Protein AF-A0A917AX18-F1 (afdb_monomer_lite)

Radius of gyration: 13.67 Å; chains: 1; bounding box: 32×25×32 Å

Structure (mmCIF, N/CA/C/O backbone):
data_AF-A0A917AX18-F1
#
_entry.id   AF-A0A917AX18-F1
#
loop_
_atom_site.group_PDB
_atom_site.id
_atom_site.type_symbol
_atom_site.label_atom_id
_atom_site.label_alt_id
_atom_site.label_comp_id
_atom_site.label_asym_id
_atom_site.label_entity_id
_atom_site.label_seq_id
_atom_site.pdbx_PDB_ins_code
_atom_site.Cartn_x
_atom_site.Cartn_y
_atom_site.Cartn_z
_atom_site.occupancy
_atom_site.B_iso_or_equiv
_atom_site.auth_seq_id
_atom_site.auth_comp_id
_atom_site.auth_asym_id
_atom_site.auth_atom_id
_atom_site.pdbx_PDB_model_num
ATOM 1 N N . MET A 1 1 ? 13.151 0.127 11.389 1.00 49.47 1 MET A N 1
ATOM 2 C CA . MET A 1 1 ? 13.044 1.470 10.791 1.00 49.47 1 MET A CA 1
ATOM 3 C C . MET A 1 1 ? 11.784 2.103 11.354 1.00 49.47 1 MET A C 1
ATOM 5 O O . MET A 1 1 ? 10.731 1.496 11.215 1.00 49.47 1 MET A O 1
ATOM 9 N N . SER A 1 2 ? 11.887 3.223 12.066 1.00 57.81 2 SER A N 1
ATOM 10 C CA . SER A 1 2 ? 10.723 4.043 12.416 1.00 57.81 2 SER A CA 1
ATOM 11 C C . SER A 1 2 ? 10.463 4.953 11.222 1.00 57.81 2 SER A C 1
ATOM 13 O O . SER A 1 2 ? 11.259 5.850 10.968 1.00 57.81 2 SER A O 1
ATOM 15 N N . MET A 1 3 ? 9.434 4.658 10.434 1.00 66.50 3 MET A N 1
ATOM 16 C CA . MET A 1 3 ? 9.002 5.548 9.361 1.00 66.50 3 MET A CA 1
ATOM 17 C C . MET A 1 3 ? 7.853 6.384 9.906 1.00 66.50 3 MET A C 1
ATOM 19 O O . MET A 1 3 ? 6.849 5.810 10.328 1.00 66.50 3 MET A O 1
ATOM 23 N N . LEU A 1 4 ? 8.004 7.706 9.905 1.00 73.38 4 LEU A N 1
ATOM 24 C CA . LEU A 1 4 ? 6.905 8.604 10.225 1.00 73.38 4 LEU A CA 1
ATOM 25 C C . LEU A 1 4 ? 6.156 8.943 8.929 1.00 73.38 4 LEU A C 1
ATOM 27 O O . LEU A 1 4 ? 6.739 9.383 7.938 1.00 73.38 4 LEU A O 1
ATOM 31 N N . ILE A 1 5 ? 4.842 8.738 8.925 1.00 79.06 5 ILE A N 1
ATOM 32 C CA . ILE A 1 5 ? 3.928 9.195 7.872 1.00 79.06 5 ILE A CA 1
ATOM 33 C C . ILE A 1 5 ? 4.029 10.713 7.698 1.00 79.06 5 ILE A C 1
ATOM 35 O O . ILE A 1 5 ? 3.844 11.226 6.587 1.00 79.06 5 ILE A O 1
ATOM 39 N N . SER A 1 6 ? 4.352 11.439 8.771 1.00 80.00 6 SER A N 1
ATOM 40 C CA . SER A 1 6 ? 4.592 12.876 8.729 1.00 80.00 6 SER A CA 1
ATOM 41 C C . SER A 1 6 ? 5.839 13.294 7.945 1.00 80.00 6 SER A C 1
ATOM 43 O O . SER A 1 6 ? 5.830 14.406 7.414 1.00 80.00 6 SER A O 1
ATOM 45 N N . GLU A 1 7 ? 6.833 12.421 7.777 1.00 79.69 7 GLU A N 1
ATOM 46 C CA . GLU A 1 7 ? 8.067 12.692 7.020 1.00 79.69 7 GLU A CA 1
ATOM 47 C C . GLU A 1 7 ? 7.918 12.470 5.506 1.00 79.69 7 GLU A C 1
ATOM 49 O O . GLU A 1 7 ? 8.777 12.876 4.722 1.00 79.69 7 GLU A O 1
ATOM 54 N N . ILE A 1 8 ? 6.825 11.841 5.064 1.00 78.06 8 ILE A N 1
ATOM 55 C CA . ILE A 1 8 ? 6.594 11.565 3.645 1.00 78.06 8 ILE A CA 1
ATOM 56 C C . ILE A 1 8 ? 6.039 12.821 2.957 1.00 78.06 8 ILE A C 1
ATOM 58 O O . ILE A 1 8 ? 4.964 13.323 3.296 1.00 78.06 8 ILE A O 1
ATOM 62 N N . GLU A 1 9 ? 6.746 13.313 1.936 1.00 76.19 9 GLU A N 1
ATOM 63 C CA . GLU A 1 9 ? 6.249 14.381 1.059 1.00 76.19 9 GLU A CA 1
ATOM 64 C C . GLU A 1 9 ? 5.254 13.804 0.044 1.00 76.19 9 GLU A C 1
ATOM 66 O O . GLU A 1 9 ? 5.641 13.306 -1.016 1.00 76.19 9 GLU A O 1
ATOM 71 N N . TRP A 1 10 ? 3.967 13.848 0.385 1.00 75.25 10 TRP A N 1
ATOM 72 C CA . TRP A 1 10 ? 2.870 13.405 -0.477 1.00 75.25 10 TRP A CA 1
ATOM 73 C C . TRP A 1 10 ? 2.536 14.453 -1.553 1.00 75.25 10 TRP A C 1
ATOM 75 O O . TRP A 1 10 ? 2.221 15.595 -1.226 1.00 75.25 10 TRP A O 1
ATOM 85 N N . ILE A 1 11 ? 2.547 14.058 -2.828 1.00 66.88 11 ILE A N 1
ATOM 86 C CA . ILE A 1 11 ? 2.101 14.868 -3.976 1.00 66.88 11 ILE A CA 1
ATOM 87 C C . ILE A 1 11 ? 0.585 14.758 -4.159 1.00 66.88 11 ILE A C 1
ATOM 89 O O . ILE A 1 11 ? -0.102 15.755 -4.358 1.00 66.88 11 ILE A O 1
ATOM 93 N N . GLU A 1 12 ? 0.060 13.537 -4.088 1.00 69.62 12 GLU A N 1
ATOM 94 C CA . GLU A 1 12 ? -1.373 13.248 -4.127 1.00 69.62 12 GLU A CA 1
ATOM 95 C C . GLU A 1 12 ? -1.687 12.399 -2.898 1.00 69.62 12 GLU A C 1
ATOM 97 O O . GLU A 1 12 ? -1.003 11.404 -2.639 1.00 69.62 12 GLU A O 1
ATOM 102 N N . LYS A 1 13 ? -2.685 12.823 -2.117 1.00 71.94 13 LYS A N 1
ATOM 103 C CA . LYS A 1 13 ? -3.107 12.137 -0.896 1.00 71.94 13 LYS A CA 1
ATOM 104 C C . LYS A 1 13 ? -4.626 12.021 -0.825 1.00 71.94 13 LYS A C 1
ATOM 106 O O . LYS A 1 13 ? -5.345 12.971 -1.125 1.00 71.94 13 LYS A O 1
ATOM 111 N N . SER A 1 14 ? -5.115 10.865 -0.392 1.00 77.56 14 SER A N 1
ATOM 112 C CA . SER A 1 14 ? -6.502 10.703 0.055 1.00 77.56 14 SER A CA 1
ATOM 113 C C . SER A 1 14 ? -6.660 11.162 1.507 1.00 77.56 14 SER A C 1
ATOM 115 O O . SER A 1 14 ? -5.680 11.159 2.252 1.00 77.56 14 SER A O 1
ATOM 117 N N . SER A 1 15 ? -7.893 11.455 1.936 1.00 80.38 15 SER A N 1
ATOM 118 C CA . SER A 1 15 ? -8.216 11.864 3.318 1.00 80.38 15 SER A CA 1
ATOM 119 C C . SER A 1 15 ? -7.654 10.922 4.389 1.00 80.38 15 SER A C 1
ATOM 121 O O . SER A 1 15 ? -7.254 11.379 5.453 1.00 80.38 15 SER A O 1
ATOM 123 N N . VAL A 1 16 ? -7.516 9.629 4.070 1.00 81.56 16 VAL A N 1
ATOM 124 C CA . VAL A 1 16 ? -6.942 8.619 4.972 1.00 81.56 16 VAL A CA 1
ATOM 125 C C . VAL A 1 16 ? -5.525 8.959 5.445 1.00 81.56 16 VAL A C 1
ATOM 127 O O . VAL A 1 16 ? -5.147 8.609 6.553 1.00 81.56 16 VAL A O 1
ATOM 130 N N . VAL A 1 17 ? -4.717 9.656 4.637 1.00 81.06 17 VAL A N 1
ATOM 131 C CA . VAL A 1 17 ? -3.358 10.042 5.054 1.00 81.06 17 VAL A CA 1
ATOM 132 C C . VAL A 1 17 ? -3.396 11.157 6.082 1.00 81.06 17 VAL A C 1
ATOM 134 O O . VAL A 1 17 ? -2.566 11.172 6.984 1.00 81.06 17 VAL A O 1
ATOM 137 N N . ASP A 1 18 ? -4.359 12.069 5.980 1.00 82.56 18 ASP A N 1
ATOM 138 C CA . ASP A 1 18 ? -4.528 13.114 6.984 1.00 82.56 18 ASP A CA 1
ATOM 139 C C . ASP A 1 18 ? -5.019 12.527 8.313 1.00 82.56 18 ASP A C 1
ATOM 141 O O . ASP A 1 18 ? -4.520 12.917 9.367 1.00 82.56 18 ASP A O 1
ATOM 145 N N . GLU A 1 19 ? -5.899 11.525 8.266 1.00 82.31 19 GLU A N 1
ATOM 146 C CA . GLU A 1 19 ? -6.319 10.755 9.445 1.00 82.31 19 GLU A CA 1
ATOM 147 C C . GLU A 1 19 ? -5.138 10.006 10.087 1.00 82.31 19 GLU A C 1
ATOM 149 O O . GLU A 1 19 ? -4.932 10.103 11.298 1.00 82.31 19 GLU A O 1
ATOM 154 N N . LEU A 1 20 ? -4.312 9.331 9.276 1.00 84.00 20 LEU A N 1
ATOM 155 C CA . LEU A 1 20 ? -3.107 8.642 9.750 1.00 84.00 20 LEU A CA 1
ATOM 156 C C . LEU A 1 20 ? -2.094 9.613 10.373 1.00 84.00 20 LEU A C 1
ATOM 158 O O . LEU A 1 20 ? -1.510 9.293 11.402 1.00 84.00 20 LEU A O 1
ATOM 162 N N . ARG A 1 21 ? -1.906 10.813 9.806 1.00 83.38 21 ARG A N 1
ATOM 163 C CA . ARG A 1 21 ? -1.004 11.834 10.376 1.00 83.38 21 ARG A CA 1
ATOM 164 C C . ARG A 1 21 ? -1.503 12.374 11.711 1.00 83.38 21 ARG A C 1
ATOM 166 O O . ARG A 1 21 ? -0.708 12.555 12.623 1.00 83.38 21 ARG A O 1
ATOM 173 N N . GLN A 1 22 ? -2.803 12.635 11.842 1.00 85.88 22 GLN A N 1
ATOM 174 C CA . GLN A 1 22 ? -3.377 13.168 13.085 1.00 85.88 22 GLN A CA 1
ATOM 175 C C . GLN A 1 22 ? -3.275 12.193 14.259 1.00 85.88 22 GLN A C 1
ATOM 177 O O . GLN A 1 22 ? -3.286 12.614 15.412 1.00 85.88 22 GLN A O 1
ATOM 182 N N . ARG A 1 23 ? -3.199 10.894 13.967 1.00 85.81 23 ARG A N 1
ATOM 183 C CA . ARG A 1 23 ? -3.172 9.823 14.964 1.00 85.81 23 ARG A CA 1
ATOM 184 C C . ARG A 1 23 ? -1.870 9.021 14.918 1.00 85.81 23 ARG A C 1
ATOM 186 O O . ARG A 1 23 ? -1.844 7.879 15.365 1.00 85.81 23 ARG A O 1
ATOM 193 N N . GLU A 1 24 ? -0.800 9.610 14.384 1.00 84.69 24 GLU A N 1
ATOM 194 C CA . GLU A 1 24 ? 0.480 8.939 14.131 1.00 84.69 24 GLU A CA 1
ATOM 195 C C . GLU A 1 24 ? 1.068 8.277 15.389 1.00 84.69 24 GLU A C 1
ATOM 197 O O . GLU A 1 24 ? 1.563 7.155 15.319 1.00 84.69 24 GLU A O 1
ATOM 202 N N . GLU A 1 25 ? 0.922 8.913 16.555 1.00 85.56 25 GLU A N 1
ATOM 203 C CA . GLU A 1 25 ? 1.379 8.383 17.851 1.00 85.56 25 GLU A CA 1
ATOM 204 C C . GLU A 1 25 ? 0.648 7.101 18.290 1.00 85.56 25 GLU A C 1
ATOM 206 O O . GLU A 1 25 ? 1.159 6.345 19.115 1.00 85.56 25 GLU A O 1
ATOM 211 N N . HIS A 1 26 ? -0.534 6.831 17.730 1.00 87.88 26 HIS A N 1
ATOM 212 C CA . HIS A 1 26 ? -1.333 5.636 18.011 1.00 87.88 26 HIS A CA 1
ATOM 213 C C . HIS A 1 26 ? -1.151 4.531 16.963 1.00 87.88 26 HIS A C 1
ATOM 215 O O . HIS A 1 26 ? -1.773 3.472 17.077 1.00 87.88 26 HIS A O 1
ATOM 221 N N . ILE A 1 27 ? -0.321 4.750 15.938 1.00 88.31 27 ILE A N 1
ATOM 222 C CA . ILE A 1 27 ? -0.072 3.747 14.905 1.00 88.31 27 ILE A CA 1
ATOM 223 C C . ILE A 1 27 ? 0.865 2.672 15.453 1.00 88.31 27 ILE A C 1
ATOM 225 O O . ILE A 1 27 ? 2.024 2.921 15.783 1.00 88.31 27 ILE A O 1
ATOM 229 N N . ILE A 1 28 ? 0.383 1.431 15.463 1.00 88.12 28 ILE A N 1
ATOM 230 C CA . ILE A 1 28 ? 1.209 0.262 15.753 1.00 88.12 28 ILE A CA 1
ATOM 231 C C . ILE A 1 28 ? 1.763 -0.275 14.436 1.00 88.12 28 ILE A C 1
ATOM 233 O O . ILE A 1 28 ? 1.017 -0.671 13.536 1.00 88.12 28 ILE A O 1
ATOM 237 N N . ILE A 1 29 ? 3.089 -0.308 14.332 1.00 86.31 29 ILE A N 1
ATOM 238 C CA . ILE A 1 29 ? 3.798 -0.809 13.156 1.00 86.31 29 ILE A CA 1
ATOM 239 C C . ILE A 1 29 ? 4.155 -2.284 13.351 1.00 86.31 29 ILE A C 1
ATOM 241 O O . ILE A 1 29 ? 4.877 -2.644 14.280 1.00 86.31 29 ILE A O 1
ATOM 245 N N . HIS A 1 30 ? 3.710 -3.133 12.424 1.00 85.62 30 HIS A N 1
ATOM 246 C CA . HIS A 1 30 ? 4.133 -4.526 12.340 1.00 85.62 30 HIS A CA 1
ATOM 247 C C . HIS A 1 30 ? 4.993 -4.754 11.090 1.00 85.62 30 HIS A C 1
ATOM 249 O O . HIS A 1 30 ? 4.552 -4.446 9.974 1.00 85.62 30 HIS A O 1
ATOM 255 N N . PRO A 1 31 ? 6.200 -5.332 1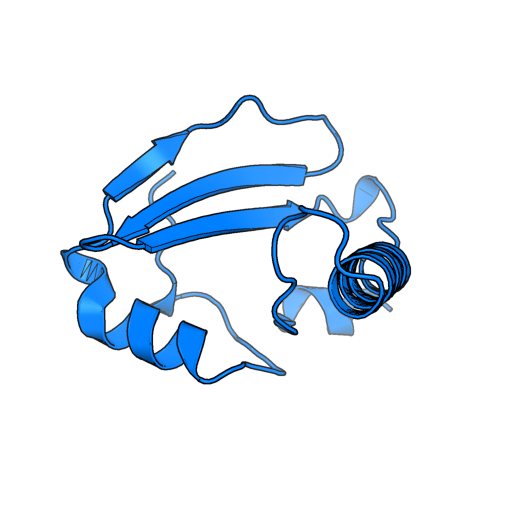1.238 1.00 78.88 31 PRO A N 1
ATOM 256 C CA . PRO A 1 31 ? 6.989 -5.743 10.089 1.00 78.88 31 PRO A CA 1
ATOM 257 C C . PRO A 1 31 ? 6.253 -6.853 9.333 1.00 78.88 31 PRO A C 1
ATOM 259 O O . PRO A 1 31 ? 5.689 -7.766 9.942 1.00 78.88 31 PRO A O 1
ATOM 262 N N . MET A 1 32 ? 6.264 -6.786 8.005 1.00 82.81 32 MET A N 1
ATOM 263 C CA . MET A 1 32 ? 5.765 -7.864 7.154 1.00 82.81 32 MET A CA 1
ATOM 264 C C . MET A 1 32 ? 6.920 -8.557 6.437 1.00 82.81 32 MET A C 1
ATOM 266 O O . MET A 1 32 ? 8.009 -8.003 6.289 1.00 82.81 32 MET A O 1
ATOM 270 N N . ILE A 1 33 ? 6.671 -9.782 5.966 1.00 77.06 33 ILE A N 1
ATOM 271 C CA . ILE A 1 33 ? 7.578 -10.441 5.025 1.00 77.06 33 ILE A CA 1
ATOM 272 C C . ILE A 1 33 ? 7.605 -9.583 3.759 1.00 77.06 33 ILE A C 1
ATOM 274 O O . ILE A 1 33 ? 6.593 -9.443 3.071 1.00 77.06 33 ILE A O 1
ATOM 278 N N . GLN A 1 34 ? 8.761 -8.990 3.488 1.00 77.06 34 GLN A N 1
ATOM 279 C CA . GLN A 1 34 ? 8.986 -8.130 2.336 1.00 77.06 34 GLN A CA 1
ATOM 280 C C . GLN A 1 34 ? 9.657 -8.902 1.200 1.00 77.06 34 GLN A C 1
ATOM 282 O O . GLN A 1 34 ? 10.475 -9.794 1.432 1.00 77.06 34 GLN A O 1
ATOM 287 N N . GLY A 1 35 ? 9.281 -8.566 -0.033 1.00 73.94 35 GLY A N 1
ATOM 288 C CA . GLY A 1 35 ? 9.950 -9.056 -1.235 1.00 73.94 35 GLY A CA 1
ATOM 289 C C . GLY A 1 35 ? 11.113 -8.147 -1.634 1.00 73.94 35 GLY A C 1
ATOM 290 O O . GLY A 1 35 ? 11.370 -7.128 -1.003 1.00 73.94 35 GLY A O 1
ATOM 291 N N . LEU A 1 36 ? 11.794 -8.482 -2.730 1.00 74.12 36 LEU A N 1
ATOM 292 C CA . LEU A 1 36 ? 12.878 -7.651 -3.279 1.00 74.12 36 LEU A CA 1
ATOM 293 C C . LEU A 1 36 ? 12.373 -6.328 -3.881 1.00 74.12 36 LEU 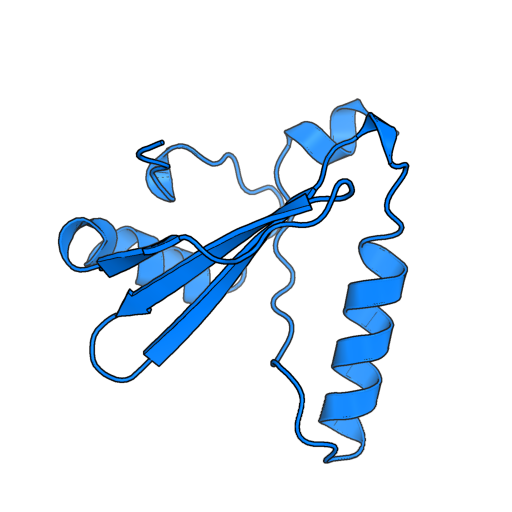A C 1
ATOM 295 O O . LEU A 1 36 ? 13.126 -5.364 -4.010 1.00 74.12 36 LEU A O 1
ATOM 299 N N . GLU A 1 37 ? 11.104 -6.295 -4.281 1.00 79.00 37 GLU A N 1
ATOM 300 C CA . GLU A 1 37 ? 10.528 -5.192 -5.050 1.00 79.00 37 GLU A CA 1
ATOM 301 C C . GLU A 1 37 ? 10.037 -4.034 -4.182 1.00 79.00 37 GLU A C 1
ATOM 303 O O . GLU A 1 37 ? 9.986 -2.902 -4.666 1.00 79.00 37 GLU A O 1
ATOM 308 N N . ALA A 1 38 ? 9.673 -4.305 -2.927 1.00 83.88 38 ALA A N 1
ATOM 309 C CA . ALA A 1 38 ? 9.142 -3.314 -2.005 1.00 83.88 38 ALA A CA 1
ATOM 310 C C . ALA A 1 38 ? 9.334 -3.738 -0.552 1.00 83.88 38 ALA A C 1
ATOM 312 O O . ALA A 1 38 ? 9.117 -4.901 -0.198 1.00 83.88 38 ALA A O 1
ATOM 313 N N . GLU A 1 39 ? 9.629 -2.756 0.289 1.00 85.12 39 GLU A N 1
ATOM 314 C CA . GLU A 1 39 ? 9.446 -2.877 1.726 1.00 85.12 39 GLU A CA 1
ATOM 315 C C . GLU A 1 39 ? 7.952 -2.781 2.033 1.00 85.12 39 GLU A C 1
ATOM 317 O O . GLU A 1 39 ? 7.236 -1.928 1.494 1.00 85.12 39 GLU A O 1
ATOM 322 N N . VAL A 1 40 ? 7.465 -3.691 2.874 1.00 85.88 40 VAL A N 1
ATOM 323 C CA . VAL A 1 40 ? 6.044 -3.791 3.207 1.00 85.88 40 VAL A CA 1
ATOM 324 C C . VAL A 1 40 ? 5.880 -3.674 4.708 1.00 85.88 40 VAL A C 1
ATOM 326 O O . VAL A 1 40 ? 6.466 -4.435 5.479 1.00 85.88 40 VAL A O 1
ATOM 329 N N . ILE A 1 41 ? 5.049 -2.724 5.114 1.00 87.50 41 ILE A N 1
ATOM 330 C CA . ILE A 1 41 ? 4.785 -2.429 6.513 1.00 87.50 41 ILE A CA 1
ATOM 331 C C . ILE A 1 41 ? 3.280 -2.482 6.738 1.00 87.50 41 ILE A C 1
ATOM 333 O O . ILE A 1 41 ? 2.512 -1.884 5.982 1.00 87.50 41 ILE A O 1
ATOM 337 N N . LYS A 1 42 ? 2.852 -3.186 7.789 1.00 89.25 42 LYS A N 1
ATOM 338 C CA . LYS A 1 42 ? 1.469 -3.123 8.256 1.00 89.25 42 LYS A CA 1
ATOM 339 C C . LYS A 1 42 ? 1.365 -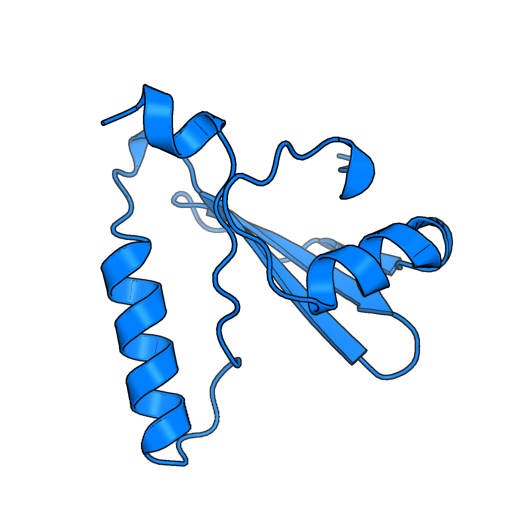2.062 9.342 1.00 89.25 42 LYS A C 1
ATOM 341 O O . LYS A 1 42 ? 2.123 -2.089 10.307 1.00 89.25 42 LYS A O 1
ATOM 346 N N . MET A 1 43 ? 0.406 -1.166 9.187 1.00 89.00 43 MET A N 1
ATOM 347 C CA . MET A 1 43 ? 0.047 -0.152 10.170 1.00 89.00 43 MET A CA 1
ATOM 348 C C . MET A 1 43 ? -1.328 -0.498 10.725 1.00 89.00 43 MET A C 1
ATOM 350 O O . MET A 1 43 ? -2.264 -0.694 9.953 1.00 89.00 43 MET A O 1
ATOM 354 N N . CYS A 1 44 ? -1.448 -0.595 12.040 1.00 88.44 44 CYS A N 1
ATOM 355 C CA . CYS A 1 44 ? -2.720 -0.801 12.722 1.00 88.44 44 CYS A CA 1
ATOM 356 C C . CYS A 1 44 ? -3.067 0.464 13.501 1.00 88.44 44 CYS A C 1
ATOM 358 O O . CYS A 1 44 ? -2.210 1.001 14.203 1.00 88.44 44 CYS A O 1
ATOM 360 N N . ILE A 1 45 ? -4.311 0.918 13.383 1.00 87.94 45 ILE A N 1
ATOM 361 C CA . ILE A 1 45 ? -4.826 2.066 14.119 1.00 87.94 45 ILE A CA 1
ATOM 362 C C . ILE A 1 45 ? -6.261 1.778 14.544 1.00 87.94 45 ILE A C 1
ATOM 364 O O . ILE A 1 45 ? -7.124 1.565 13.701 1.00 87.94 45 ILE A O 1
ATOM 368 N N . GLU A 1 46 ? -6.503 1.729 15.855 1.00 85.44 46 GLU A N 1
ATOM 369 C CA . GLU A 1 46 ? -7.796 1.314 16.419 1.00 85.44 46 GLU A CA 1
ATOM 370 C C . GLU A 1 46 ? -8.293 -0.009 15.792 1.00 85.44 46 GLU A C 1
ATOM 372 O O . GLU A 1 46 ? -7.669 -1.053 15.993 1.00 85.44 46 GLU A O 1
ATOM 377 N N . GLU A 1 47 ? -9.390 0.030 15.033 1.00 84.56 47 GLU A N 1
ATOM 378 C CA . GLU A 1 47 ? -10.011 -1.126 14.371 1.00 84.56 47 GLU A CA 1
ATOM 379 C C . GLU A 1 47 ? -9.544 -1.316 12.916 1.00 84.56 47 GLU A C 1
ATOM 381 O O . GLU A 1 47 ? -9.787 -2.364 12.312 1.00 84.56 47 GLU A O 1
ATOM 386 N N . ASP A 1 48 ? -8.831 -0.336 12.360 1.00 86.94 48 ASP A N 1
ATOM 387 C CA . ASP A 1 48 ? -8.390 -0.333 10.973 1.00 86.94 48 ASP A CA 1
ATOM 388 C C . ASP A 1 48 ? -6.958 -0.849 10.813 1.00 86.94 48 ASP A C 1
ATOM 390 O O . ASP A 1 48 ? -6.083 -0.725 11.678 1.00 86.94 48 ASP A O 1
ATOM 394 N N . SER A 1 49 ? -6.690 -1.422 9.638 1.00 88.81 49 SER A N 1
ATOM 395 C CA . SER A 1 49 ? -5.334 -1.796 9.256 1.00 88.81 49 SER A CA 1
ATOM 396 C C . SER A 1 49 ? -5.017 -1.432 7.816 1.00 88.81 49 SER A C 1
ATOM 398 O O . SER A 1 49 ? -5.815 -1.621 6.898 1.00 88.81 49 SER A O 1
ATOM 400 N N . PHE A 1 50 ? -3.802 -0.938 7.630 1.00 88.44 50 PHE A N 1
ATOM 401 C CA . PHE A 1 50 ? -3.276 -0.450 6.371 1.00 88.44 50 PHE A CA 1
ATOM 402 C C . PHE A 1 50 ? -1.984 -1.182 6.035 1.00 88.44 50 PHE A C 1
ATOM 404 O O . PHE A 1 50 ? -1.231 -1.597 6.917 1.00 88.44 50 PHE A O 1
ATOM 411 N N . VAL A 1 51 ? -1.712 -1.320 4.741 1.00 88.38 51 VAL A N 1
ATOM 412 C CA . VAL A 1 51 ? -0.432 -1.820 4.244 1.00 88.38 51 VAL A CA 1
ATOM 413 C C . VAL A 1 51 ? 0.233 -0.697 3.469 1.00 88.38 51 VAL A C 1
ATOM 415 O O . VAL A 1 51 ? -0.276 -0.270 2.433 1.00 88.38 51 VAL A O 1
ATOM 418 N N . LEU A 1 52 ? 1.373 -0.232 3.970 1.00 85.75 52 LEU A N 1
ATOM 419 C CA . LEU A 1 52 ? 2.243 0.693 3.265 1.00 85.75 52 LEU A CA 1
ATOM 420 C C . LEU A 1 52 ? 3.276 -0.113 2.483 1.00 85.75 52 LEU A C 1
ATOM 422 O O . LEU A 1 52 ? 3.969 -0.965 3.042 1.00 85.75 52 LEU A O 1
ATOM 426 N N . LYS A 1 53 ? 3.371 0.164 1.184 1.00 86.00 53 LYS A N 1
ATOM 427 C CA . LYS A 1 53 ? 4.411 -0.390 0.320 1.00 86.00 53 LYS A CA 1
ATOM 428 C C . LYS A 1 53 ? 5.354 0.724 -0.100 1.00 86.00 53 LYS A C 1
ATOM 430 O O . LYS A 1 53 ? 4.938 1.650 -0.795 1.00 86.00 53 LYS A O 1
ATOM 435 N N . VAL A 1 54 ? 6.613 0.610 0.303 1.00 81.88 54 VAL A N 1
ATOM 436 C CA . VAL A 1 54 ? 7.696 1.481 -0.154 1.00 81.88 54 VAL A CA 1
ATOM 437 C C . VAL A 1 54 ? 8.462 0.715 -1.220 1.00 81.88 54 VAL A C 1
ATOM 439 O O . VAL A 1 54 ? 9.221 -0.206 -0.930 1.00 81.88 54 VAL A O 1
ATOM 442 N N . TRP A 1 55 ? 8.199 1.043 -2.479 1.00 82.69 55 TRP A N 1
ATOM 443 C CA . TRP A 1 55 ? 8.773 0.303 -3.594 1.00 82.69 55 TRP A CA 1
ATOM 444 C C . TRP A 1 55 ? 10.226 0.698 -3.866 1.00 82.69 55 TRP A C 1
ATOM 446 O O . TRP A 1 55 ? 10.596 1.871 -3.813 1.00 82.69 55 TRP A O 1
ATOM 456 N N . ASN A 1 56 ? 11.050 -0.285 -4.218 1.00 81.81 56 ASN A N 1
ATOM 457 C CA . ASN A 1 56 ? 12.429 -0.060 -4.625 1.00 81.81 56 ASN A CA 1
ATOM 458 C C . ASN A 1 56 ? 12.465 0.440 -6.075 1.00 81.81 56 ASN A C 1
ATOM 460 O O . ASN A 1 56 ? 12.097 -0.282 -6.992 1.00 81.81 56 ASN A O 1
ATOM 464 N N . LYS A 1 57 ? 12.984 1.645 -6.324 1.00 77.88 57 LYS A N 1
ATOM 465 C CA . LYS A 1 57 ? 13.108 2.191 -7.689 1.00 77.88 57 LYS A CA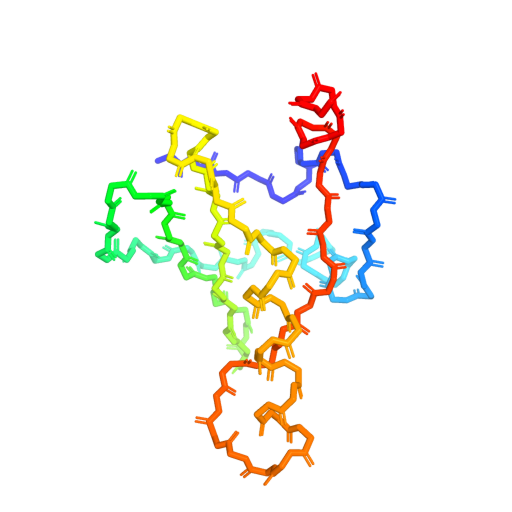 1
ATOM 466 C C . LYS A 1 57 ? 13.853 1.254 -8.658 1.00 77.88 57 LYS A C 1
ATOM 468 O O . LYS A 1 57 ? 13.522 1.212 -9.841 1.00 77.88 57 LYS A O 1
ATOM 473 N N . HIS A 1 58 ? 14.824 0.474 -8.176 1.00 81.31 58 HIS A N 1
ATOM 474 C CA . HIS A 1 58 ? 15.595 -0.454 -9.013 1.00 81.31 58 HIS A CA 1
ATOM 475 C C . HIS A 1 58 ? 14.758 -1.614 -9.565 1.00 81.31 58 HIS A C 1
ATOM 477 O O . HIS A 1 58 ? 15.111 -2.153 -10.612 1.00 81.31 58 HIS A O 1
ATOM 483 N N . SER A 1 59 ? 13.648 -1.975 -8.908 1.00 80.38 59 SER A N 1
ATOM 484 C CA . SER A 1 59 ? 12.737 -3.015 -9.404 1.00 80.38 59 SER A CA 1
ATOM 485 C C . SER A 1 59 ? 11.839 -2.525 -10.545 1.00 80.38 59 SER A C 1
ATOM 487 O O . SER A 1 59 ? 11.141 -3.337 -11.142 1.00 80.38 59 SER A O 1
ATOM 489 N N . LYS A 1 60 ? 11.891 -1.224 -10.885 1.00 79.75 60 LYS A N 1
ATOM 490 C CA . LYS A 1 60 ? 11.062 -0.572 -11.917 1.00 79.75 60 LYS A CA 1
ATOM 491 C C . LYS A 1 60 ? 9.575 -0.936 -11.775 1.00 79.75 60 LYS A C 1
ATOM 493 O O . LYS A 1 60 ? 8.981 -1.476 -12.708 1.00 79.75 60 LYS A O 1
ATOM 498 N N . PRO A 1 61 ? 8.974 -0.674 -10.605 1.00 79.88 61 PRO A N 1
ATOM 499 C CA . PRO A 1 61 ? 7.614 -1.101 -10.326 1.00 79.88 61 PRO A CA 1
ATOM 500 C C . PRO A 1 61 ? 6.612 -0.302 -11.161 1.00 79.88 61 PRO A C 1
ATOM 502 O O . PRO A 1 61 ? 6.675 0.926 -11.220 1.00 79.88 61 PRO A O 1
ATOM 505 N N . ASP A 1 62 ? 5.628 -0.988 -11.739 1.00 84.88 62 ASP A N 1
ATOM 506 C CA . ASP A 1 62 ? 4.460 -0.330 -12.325 1.00 84.88 62 ASP A CA 1
ATOM 507 C C . ASP A 1 62 ? 3.379 -0.134 -11.250 1.00 84.88 62 ASP A C 1
ATOM 509 O O . ASP A 1 62 ? 2.405 -0.885 -11.124 1.00 84.88 62 ASP A O 1
ATOM 513 N N . VAL A 1 63 ? 3.594 0.882 -10.410 1.00 82.50 63 VAL A N 1
ATOM 514 C CA . VAL A 1 63 ? 2.686 1.234 -9.304 1.00 82.50 63 VAL A CA 1
ATOM 515 C C . VAL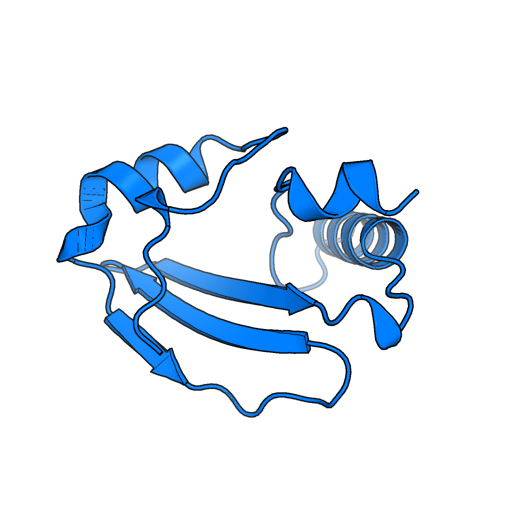 A 1 63 ? 1.307 1.642 -9.837 1.00 82.50 63 VAL A C 1
ATOM 517 O O . VAL A 1 63 ? 0.286 1.348 -9.209 1.00 82.50 63 VAL A O 1
ATOM 520 N N . CYS A 1 64 ? 1.257 2.261 -11.024 1.00 82.88 64 CYS A N 1
ATOM 521 C CA . CYS A 1 64 ? 0.008 2.651 -11.671 1.00 82.88 64 CYS A CA 1
ATOM 522 C C . CYS A 1 64 ? -0.810 1.416 -12.060 1.00 82.88 64 CYS A C 1
ATOM 524 O O . CYS A 1 64 ? -1.991 1.328 -11.715 1.00 82.88 64 CYS A O 1
ATOM 526 N N . PHE A 1 65 ? -0.180 0.427 -12.699 1.00 86.62 65 PHE A N 1
ATOM 527 C CA . PHE A 1 65 ? -0.824 -0.837 -13.035 1.00 86.62 65 PHE A CA 1
ATOM 528 C C . PHE A 1 65 ? -1.373 -1.542 -11.793 1.00 86.62 65 PHE A C 1
ATOM 530 O O . PHE A 1 65 ? -2.542 -1.933 -11.782 1.00 86.62 65 PHE A O 1
ATOM 537 N N . GLN A 1 66 ? -0.585 -1.655 -10.716 1.00 87.06 66 GLN A N 1
ATOM 538 C CA . GLN A 1 66 ? -1.062 -2.293 -9.485 1.00 87.06 66 GLN A CA 1
ATOM 539 C C . GLN A 1 66 ? -2.261 -1.551 -8.878 1.00 87.06 66 GLN A C 1
ATOM 541 O O . GLN A 1 66 ? -3.231 -2.190 -8.460 1.00 87.06 66 GLN A O 1
ATOM 546 N N . TYR A 1 67 ? -2.221 -0.217 -8.853 1.00 88.19 67 TYR A N 1
ATOM 547 C CA . TYR A 1 67 ? -3.338 0.596 -8.380 1.00 88.19 67 TYR A CA 1
ATOM 548 C C . TYR A 1 67 ? -4.610 0.342 -9.207 1.00 88.19 67 TYR A C 1
ATOM 550 O O . TYR A 1 67 ? -5.669 0.064 -8.639 1.00 88.19 67 TYR A O 1
ATOM 558 N N . GLN A 1 68 ? -4.512 0.392 -10.541 1.00 89.94 68 GLN A N 1
ATOM 559 C CA . GLN A 1 68 ? -5.658 0.189 -11.436 1.00 89.94 68 GLN A CA 1
ATOM 560 C C . GLN A 1 68 ? -6.217 -1.233 -11.350 1.00 89.94 68 GLN A C 1
ATOM 562 O O . GLN A 1 68 ? -7.437 -1.419 -11.367 1.00 89.94 68 GLN A O 1
ATOM 567 N N . LEU A 1 69 ? -5.345 -2.234 -11.201 1.00 92.38 69 LEU A N 1
ATOM 568 C CA . LEU A 1 69 ? -5.745 -3.622 -11.004 1.00 92.38 69 LEU A CA 1
ATOM 569 C C . LEU A 1 69 ? -6.557 -3.778 -9.716 1.00 92.38 69 LEU A C 1
ATOM 571 O O . LEU A 1 69 ? -7.678 -4.280 -9.761 1.00 92.38 69 LEU A O 1
ATOM 575 N N . LEU A 1 70 ? -6.030 -3.306 -8.581 1.00 92.12 70 LEU A N 1
ATOM 576 C CA . LEU A 1 70 ? -6.733 -3.382 -7.298 1.00 92.12 70 LEU A CA 1
ATOM 577 C C . LEU A 1 70 ? -8.065 -2.631 -7.344 1.00 92.12 70 LEU A C 1
ATOM 579 O O . LEU A 1 70 ? -9.073 -3.150 -6.872 1.00 92.12 70 LEU A O 1
ATOM 583 N N . LYS A 1 71 ? -8.102 -1.450 -7.972 1.00 91.62 71 LYS A N 1
ATOM 584 C CA . LYS A 1 71 ? -9.332 -0.664 -8.129 1.00 91.62 71 LYS A CA 1
ATOM 585 C C . LYS A 1 71 ? -10.388 -1.448 -8.909 1.00 91.62 71 LYS A C 1
ATOM 587 O O . LYS A 1 71 ? -11.516 -1.572 -8.444 1.00 91.62 71 LYS A O 1
ATOM 592 N N . SER A 1 72 ? -9.994 -2.051 -10.030 1.00 94.31 72 SER A N 1
ATOM 593 C CA . SER A 1 72 ? -10.883 -2.855 -10.877 1.00 94.31 72 SER A CA 1
ATOM 594 C C . SER A 1 72 ? -11.409 -4.104 -10.160 1.00 94.31 72 SER A C 1
ATOM 596 O O . SER A 1 72 ? -12.551 -4.506 -10.371 1.00 94.31 72 SER A O 1
ATOM 598 N N . LEU A 1 73 ? -10.589 -4.742 -9.317 1.00 95.44 73 LEU A N 1
ATOM 599 C CA . LEU A 1 73 ? -11.001 -5.902 -8.518 1.00 95.44 73 LEU A CA 1
ATOM 600 C C . LEU A 1 73 ? -12.011 -5.504 -7.432 1.00 95.44 73 LEU A C 1
ATOM 602 O O . LEU A 1 73 ? -13.032 -6.175 -7.287 1.00 95.44 73 LEU A O 1
ATOM 606 N N . VAL A 1 74 ? -11.779 -4.384 -6.740 1.00 93.81 74 VAL A N 1
ATOM 607 C CA . VAL A 1 74 ? -12.726 -3.831 -5.757 1.00 93.81 74 VAL A CA 1
ATOM 608 C C . VAL A 1 74 ? -14.058 -3.471 -6.417 1.00 93.81 74 VAL A C 1
ATOM 610 O O . VAL A 1 74 ? -15.110 -3.843 -5.906 1.00 93.81 74 VAL A O 1
ATOM 613 N N . GLU A 1 75 ? -14.031 -2.799 -7.570 1.00 94.62 75 GLU A N 1
ATOM 614 C CA . GLU A 1 75 ? -15.236 -2.426 -8.333 1.00 94.62 75 GLU A CA 1
ATOM 615 C C . GLU A 1 75 ? -16.043 -3.651 -8.795 1.00 94.62 75 GLU A C 1
ATOM 617 O O . GLU A 1 75 ? -17.259 -3.576 -8.957 1.00 94.62 75 GLU A O 1
ATOM 622 N N . ARG A 1 76 ? -15.383 -4.804 -8.947 1.00 96.31 76 ARG A N 1
ATOM 623 C CA . ARG A 1 76 ? -16.001 -6.104 -9.252 1.00 96.31 76 ARG A CA 1
ATOM 624 C C . ARG A 1 76 ? -16.486 -6.868 -8.016 1.00 96.31 76 ARG A C 1
ATOM 626 O O . ARG A 1 76 ? -16.948 -7.996 -8.156 1.00 96.31 76 ARG A O 1
ATOM 633 N N . GLY A 1 77 ? -16.367 -6.293 -6.820 1.00 93.88 77 GLY A N 1
ATOM 634 C CA . GLY A 1 77 ? -16.745 -6.934 -5.558 1.00 93.88 77 GLY A CA 1
ATOM 635 C C . GLY A 1 77 ? -15.801 -8.058 -5.122 1.00 93.88 77 GLY A C 1
ATOM 636 O O . GLY A 1 77 ? -16.159 -8.857 -4.260 1.00 93.88 77 GLY A O 1
ATOM 637 N N . ILE A 1 78 ? -14.602 -8.146 -5.709 1.00 94.81 78 ILE A N 1
ATOM 638 C CA . ILE A 1 78 ? -13.600 -9.138 -5.316 1.00 94.81 78 ILE A CA 1
ATOM 639 C C . ILE A 1 78 ? -12.907 -8.640 -4.048 1.00 94.81 78 ILE A C 1
ATOM 641 O O . ILE A 1 78 ? -12.424 -7.509 -3.993 1.00 94.81 78 ILE A O 1
ATOM 645 N N . ALA A 1 79 ? -12.839 -9.506 -3.036 1.00 92.12 79 ALA A N 1
ATOM 646 C CA . ALA A 1 79 ? -12.201 -9.204 -1.763 1.00 92.12 79 ALA A CA 1
ATOM 647 C C . ALA A 1 79 ? -10.679 -9.060 -1.933 1.00 92.12 79 ALA A C 1
ATOM 649 O O . ALA A 1 79 ? -9.931 -10.036 -1.928 1.00 92.12 79 ALA A O 1
ATOM 650 N N . VAL A 1 80 ? -10.231 -7.816 -2.083 1.00 90.50 80 VAL A N 1
ATOM 651 C CA . VAL A 1 80 ? -8.823 -7.407 -2.090 1.00 90.50 80 VAL A CA 1
ATOM 652 C C . VAL A 1 80 ? -8.645 -6.157 -1.233 1.00 90.50 80 VAL A C 1
ATOM 654 O O . VAL A 1 80 ? -9.617 -5.508 -0.845 1.00 90.50 80 VAL A O 1
ATOM 657 N N . SER A 1 81 ? -7.397 -5.783 -0.955 1.00 86.25 81 SER A N 1
ATOM 658 C CA . SER A 1 81 ? -7.099 -4.509 -0.302 1.00 86.25 81 SER A CA 1
ATOM 659 C C . SER A 1 81 ? -7.600 -3.337 -1.147 1.00 86.25 81 SER A C 1
ATOM 661 O O . SER A 1 81 ? -7.273 -3.231 -2.332 1.00 86.25 81 SER A O 1
ATOM 663 N N . LYS A 1 82 ? -8.355 -2.429 -0.522 1.00 86.06 82 LYS A N 1
ATOM 664 C CA . LYS A 1 82 ? -8.788 -1.184 -1.159 1.00 86.06 82 LYS A CA 1
ATOM 665 C C . LYS A 1 82 ? -7.564 -0.299 -1.426 1.00 86.06 82 LYS A C 1
ATOM 667 O O . LYS A 1 82 ? -6.868 0.051 -0.473 1.00 86.06 82 LYS A O 1
ATOM 672 N N . PRO A 1 83 ? -7.275 0.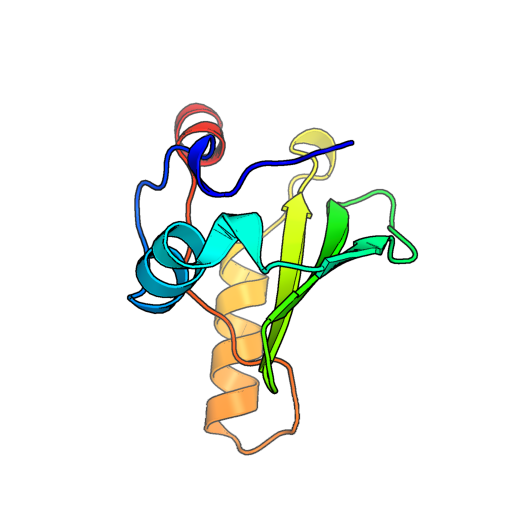064 -2.687 1.00 85.25 83 PRO A N 1
ATOM 673 C CA . PRO A 1 83 ? -6.117 0.888 -2.984 1.00 85.25 83 PRO A CA 1
ATOM 674 C C . PRO A 1 83 ? -6.415 2.362 -2.693 1.00 85.25 83 PRO A C 1
ATOM 676 O O . PRO A 1 83 ? -7.472 2.884 -3.058 1.00 85.25 83 PRO A O 1
ATOM 679 N N . PHE A 1 84 ? -5.448 3.055 -2.100 1.00 80.94 84 PHE A N 1
ATOM 680 C CA . PHE A 1 84 ? -5.470 4.505 -1.919 1.00 80.94 84 PHE A CA 1
ATOM 681 C C . PHE A 1 84 ? -4.484 5.143 -2.902 1.00 80.94 84 PHE A C 1
ATOM 683 O O . PHE A 1 84 ? -3.381 4.630 -3.089 1.00 80.94 84 PHE A O 1
ATOM 690 N N . LYS A 1 85 ? -4.882 6.236 -3.567 1.00 68.94 85 LYS A N 1
ATOM 691 C CA . LYS A 1 85 ? -3.978 6.986 -4.453 1.00 68.94 85 LYS A CA 1
ATOM 692 C C . LYS A 1 85 ? -3.058 7.838 -3.609 1.00 68.94 85 LYS A C 1
ATOM 694 O O . LYS A 1 85 ? -3.465 8.911 -3.178 1.00 68.94 85 LYS A O 1
ATOM 699 N N . LEU A 1 86 ? -1.853 7.345 -3.374 1.00 69.94 86 LEU A N 1
ATOM 700 C CA . LEU A 1 86 ? -0.847 8.047 -2.602 1.00 69.94 86 LEU A CA 1
ATOM 701 C C . LEU A 1 86 ? 0.457 8.061 -3.395 1.00 69.94 86 LEU A C 1
ATOM 703 O O . LEU A 1 86 ? 1.002 7.001 -3.699 1.00 69.94 86 LEU A O 1
ATOM 707 N N . TRP A 1 87 ? 0.942 9.252 -3.735 1.00 67.12 87 TRP A N 1
ATOM 708 C CA . TRP A 1 87 ? 2.203 9.439 -4.459 1.00 67.12 87 TRP A CA 1
ATOM 709 C C . TRP A 1 87 ? 3.120 10.311 -3.617 1.00 67.12 87 TRP A C 1
ATOM 711 O O . TRP A 1 87 ? 2.662 11.329 -3.103 1.00 67.12 87 TRP A O 1
ATOM 721 N N . SER A 1 88 ? 4.396 9.947 -3.481 1.00 65.38 88 SER A N 1
ATOM 722 C CA . SER A 1 88 ? 5.402 10.805 -2.844 1.00 65.38 88 SER A CA 1
ATOM 723 C C . SER A 1 88 ? 6.376 11.386 -3.865 1.00 65.38 88 SER A C 1
ATOM 725 O O . SER A 1 88 ? 6.603 10.786 -4.918 1.00 65.38 88 SER A O 1
ATOM 727 N N . ARG A 1 89 ? 6.954 12.558 -3.567 1.00 53.84 89 ARG A N 1
ATOM 728 C CA . ARG A 1 89 ? 7.810 13.313 -4.505 1.00 53.84 89 ARG A CA 1
ATOM 729 C C . ARG A 1 89 ? 8.983 12.533 -5.082 1.00 53.84 89 ARG A C 1
ATOM 731 O O . ARG A 1 89 ? 9.283 12.660 -6.266 1.00 53.84 89 ARG A O 1
ATOM 738 N N . TRP A 1 90 ? 9.523 11.622 -4.285 1.00 54.41 90 TRP A N 1
ATOM 739 C CA . TRP A 1 90 ? 10.559 10.662 -4.658 1.00 54.41 90 TRP A CA 1
ATOM 740 C C . TRP A 1 90 ? 10.242 9.838 -5.924 1.00 54.41 90 TRP A C 1
ATOM 742 O O . TRP A 1 90 ? 11.165 9.341 -6.567 1.00 54.41 90 TRP A O 1
ATOM 752 N N . TRP A 1 91 ? 8.965 9.710 -6.308 1.00 55.28 91 TRP A N 1
ATOM 753 C CA . TRP A 1 91 ? 8.533 9.012 -7.524 1.00 55.28 91 TRP A CA 1
ATOM 754 C C . TRP A 1 91 ? 8.472 9.895 -8.778 1.00 55.28 91 TRP A C 1
ATOM 756 O O . TRP A 1 91 ? 8.674 9.373 -9.873 1.00 55.28 91 TRP A O 1
ATOM 766 N N . MET A 1 92 ? 8.230 11.208 -8.659 1.00 50.44 92 MET A N 1
ATOM 767 C CA . MET A 1 92 ? 8.159 12.092 -9.837 1.00 50.44 92 MET A CA 1
ATOM 768 C C . MET A 1 92 ? 9.540 12.461 -10.379 1.00 50.44 92 MET A C 1
ATOM 770 O O . MET A 1 92 ? 9.721 12.475 -11.590 1.00 50.44 92 MET A O 1
ATOM 774 N N . ASP A 1 93 ? 10.539 12.640 -9.512 1.00 51.31 93 ASP A N 1
ATOM 775 C CA . ASP A 1 93 ? 11.915 12.975 -9.926 1.00 51.31 93 ASP A CA 1
ATOM 776 C C . ASP A 1 93 ? 12.664 11.775 -10.559 1.00 51.31 93 ASP A C 1
ATOM 778 O O . ASP A 1 93 ? 13.851 11.835 -10.884 1.00 51.31 93 ASP A O 1
ATOM 782 N N . ALA A 1 94 ? 11.980 10.639 -10.695 1.00 46.16 94 ALA A N 1
ATOM 783 C CA . ALA A 1 94 ? 12.494 9.384 -11.221 1.00 46.16 94 ALA A CA 1
ATOM 784 C C . ALA A 1 94 ? 12.002 9.040 -12.636 1.00 46.16 94 ALA A C 1
ATOM 786 O O . ALA A 1 94 ? 12.440 8.008 -13.155 1.00 46.16 94 ALA A O 1
ATOM 787 N N . SER A 1 95 ? 11.110 9.860 -13.202 1.00 44.69 95 SER A N 1
ATOM 788 C CA . SER A 1 95 ? 10.453 9.658 -14.502 1.00 44.69 95 SER A CA 1
ATOM 789 C C . SER A 1 95 ? 11.069 10.521 -15.597 1.00 44.69 95 SER A C 1
ATOM 791 O O . SER A 1 95 ? 11.390 11.693 -15.302 1.00 44.69 95 SER A O 1
#

Secondary structure (DSSP, 8-state):
----GGGS-EEE--HHHHHHHHTGGGPEEEE----SSEEEEEEEETTEEEEEEEE-GGG---HHHHHHHHHHHHHTT---PPP---EEGGGGGG-

Foldseek 3Di:
DDDQLVPFAWPDFDVVSVVCNVCVVQWDWDFDPDDPFWGWIWTDHDPDIDIDTHGDVVNVDPPVVVLVVLCVCVVVVHDDDNDTDTDTPVVVVSD

Sequence (95 aa):
MSMLISEIEWIEKSSVVDELRQREEHIIIHPMIQGLEAEVIKMCIEEDSFVLKVWNKHSKPDVCFQYQLLKSLVERGIAVSKPFKLWSRWWMDAS

Organism: NCBI:txid1347902

pLDDT: mean 80.26, std 11.55, range [44.69, 96.31]